Protein AF-A0A8J8KMV0-F1 (afdb_monomer_lite)

Structure (mmCIF,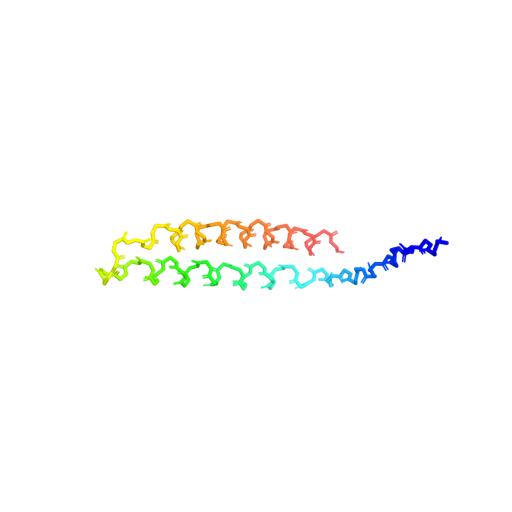 N/CA/C/O backbone):
data_AF-A0A8J8KMV0-F1
#
_entry.id   AF-A0A8J8KMV0-F1
#
loop_
_atom_site.group_PDB
_atom_site.id
_atom_site.type_symbol
_atom_site.label_atom_id
_atom_site.label_alt_id
_atom_site.label_comp_id
_atom_site.label_asym_id
_atom_site.label_entity_id
_atom_site.label_seq_id
_atom_site.pdbx_PDB_ins_code
_atom_site.Cartn_x
_atom_site.Cartn_y
_atom_site.Cartn_z
_atom_site.occupancy
_atom_site.B_iso_or_equiv
_atom_site.auth_seq_id
_atom_site.auth_comp_id
_atom_site.auth_asym_id
_atom_site.auth_atom_id
_atom_site.pdbx_PDB_model_num
ATOM 1 N N . MET A 1 1 ? 39.285 -4.565 17.597 1.00 45.41 1 MET A N 1
ATOM 2 C CA . MET A 1 1 ? 37.875 -4.131 17.493 1.00 45.41 1 MET A CA 1
ATOM 3 C C . MET A 1 1 ? 37.476 -4.240 16.029 1.00 45.41 1 MET A C 1
ATOM 5 O O . MET A 1 1 ? 37.921 -3.433 15.227 1.00 45.41 1 MET A O 1
ATOM 9 N N . LEU A 1 2 ? 36.799 -5.329 15.658 1.00 47.19 2 LEU A N 1
ATOM 10 C CA . LEU A 1 2 ? 36.452 -5.643 14.268 1.00 47.19 2 LEU A CA 1
ATOM 11 C C . LEU A 1 2 ? 35.317 -4.726 13.801 1.00 47.19 2 LEU A C 1
ATOM 13 O O . LEU A 1 2 ? 34.232 -4.735 14.377 1.00 47.19 2 LEU A O 1
ATOM 17 N N . SER A 1 3 ? 35.608 -3.928 12.774 1.00 55.00 3 SER A N 1
ATOM 18 C CA . SER A 1 3 ? 34.648 -3.085 12.065 1.00 55.00 3 SER A CA 1
ATOM 19 C C . SER A 1 3 ? 33.550 -3.964 11.463 1.00 55.00 3 SER A C 1
ATOM 21 O O . SER A 1 3 ? 33.821 -4.815 10.612 1.00 55.00 3 SER A O 1
ATOM 23 N N . LEU A 1 4 ? 32.318 -3.785 11.941 1.00 59.34 4 LEU A N 1
ATOM 24 C CA . LEU A 1 4 ? 31.112 -4.401 11.401 1.00 59.34 4 LEU A CA 1
ATOM 25 C C . LEU A 1 4 ? 30.832 -3.751 10.037 1.00 59.34 4 LEU A C 1
ATOM 27 O O . LEU A 1 4 ? 30.051 -2.809 9.932 1.00 59.34 4 LEU A O 1
ATOM 31 N N . ALA A 1 5 ? 31.537 -4.200 8.998 1.00 58.19 5 ALA A N 1
ATOM 32 C CA . ALA A 1 5 ? 31.301 -3.764 7.631 1.00 58.19 5 ALA A CA 1
ATOM 33 C C . ALA A 1 5 ? 29.852 -4.106 7.260 1.00 58.19 5 ALA A C 1
ATOM 35 O O . ALA A 1 5 ? 29.518 -5.269 7.020 1.00 58.19 5 ALA A O 1
ATOM 36 N N . ALA A 1 6 ? 28.987 -3.090 7.264 1.00 61.97 6 ALA A N 1
ATOM 37 C CA . ALA A 1 6 ? 27.632 -3.172 6.755 1.00 61.97 6 ALA A CA 1
ATOM 38 C C . ALA A 1 6 ? 27.719 -3.628 5.296 1.00 61.97 6 ALA A C 1
ATOM 40 O O . ALA A 1 6 ? 28.094 -2.861 4.411 1.00 61.97 6 ALA A O 1
ATOM 41 N N . ARG A 1 7 ? 27.455 -4.914 5.050 1.00 62.78 7 ARG A N 1
ATOM 42 C CA . ARG A 1 7 ? 27.361 -5.430 3.686 1.00 62.78 7 ARG A CA 1
ATOM 43 C C . ARG A 1 7 ? 26.226 -4.661 3.011 1.00 62.78 7 ARG A C 1
ATOM 45 O O . ARG A 1 7 ? 25.133 -4.648 3.582 1.00 62.78 7 ARG A O 1
ATOM 52 N N . PRO A 1 8 ? 26.449 -4.018 1.851 1.00 60.88 8 PRO A N 1
ATOM 53 C CA . PRO A 1 8 ? 25.356 -3.399 1.124 1.00 60.88 8 PRO A CA 1
ATOM 54 C C . PRO A 1 8 ? 24.348 -4.504 0.817 1.00 60.88 8 PRO A C 1
ATOM 56 O O . PRO A 1 8 ? 24.661 -5.475 0.126 1.00 60.88 8 PRO A O 1
ATOM 59 N N . LEU A 1 9 ? 23.165 -4.403 1.422 1.00 67.88 9 LEU A N 1
ATOM 60 C CA . LEU A 1 9 ? 22.050 -5.280 1.116 1.00 67.88 9 LEU A CA 1
ATOM 61 C C . LEU A 1 9 ? 21.755 -5.051 -0.368 1.00 67.88 9 LEU A C 1
ATOM 63 O O . LEU A 1 9 ? 21.391 -3.941 -0.749 1.00 67.88 9 LEU A O 1
ATOM 67 N N . ALA A 1 10 ? 22.001 -6.052 -1.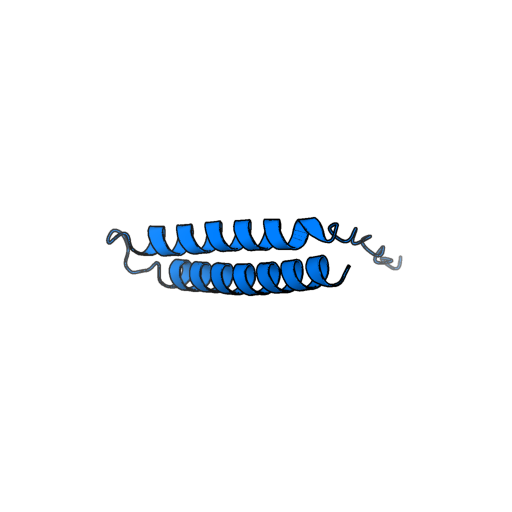212 1.00 62.44 10 ALA A N 1
ATOM 68 C CA . ALA A 1 10 ? 21.688 -5.960 -2.629 1.00 62.44 10 ALA A CA 1
ATOM 69 C C . ALA A 1 10 ? 20.168 -5.802 -2.761 1.00 62.44 10 ALA A C 1
ATOM 71 O O . ALA A 1 10 ? 19.412 -6.760 -2.595 1.00 62.44 10 ALA A O 1
ATOM 72 N N . ILE A 1 11 ? 19.718 -4.567 -2.985 1.00 68.56 11 ILE A N 1
ATOM 73 C CA . ILE A 1 11 ? 18.322 -4.267 -3.278 1.00 68.56 11 ILE A CA 1
ATOM 74 C C . ILE A 1 11 ? 18.122 -4.717 -4.718 1.00 68.56 11 ILE A C 1
ATOM 76 O O . ILE A 1 11 ? 18.482 -3.996 -5.642 1.00 68.56 11 ILE A O 1
ATOM 80 N N . ASN A 1 12 ? 17.614 -5.934 -4.912 1.00 73.31 12 ASN A N 1
ATOM 81 C CA . ASN A 1 12 ? 17.143 -6.354 -6.226 1.00 73.31 12 ASN A CA 1
ATOM 82 C C . ASN A 1 12 ? 15.918 -5.491 -6.549 1.00 73.31 12 ASN A C 1
ATOM 84 O O . ASN A 1 12 ? 14.895 -5.650 -5.871 1.00 73.31 12 ASN A O 1
ATOM 88 N N . PRO A 1 13 ? 16.010 -4.543 -7.502 1.00 68.31 13 PRO A N 1
ATOM 89 C CA . PRO A 1 13 ? 14.864 -3.722 -7.846 1.00 68.31 13 PRO A CA 1
ATOM 90 C C . PRO A 1 13 ? 13.757 -4.645 -8.348 1.00 68.31 13 PRO A C 1
ATOM 92 O O . PRO A 1 13 ? 14.020 -5.592 -9.096 1.00 68.31 13 PRO A O 1
ATOM 95 N N . LEU A 1 14 ? 12.516 -4.393 -7.923 1.00 69.81 14 LEU A N 1
ATOM 96 C CA . LEU A 1 14 ? 11.400 -5.094 -8.539 1.00 69.81 14 LEU A CA 1
ATOM 97 C C . LEU A 1 14 ? 11.398 -4.760 -10.040 1.00 69.81 14 LEU A C 1
ATOM 99 O O . LEU A 1 14 ? 11.655 -3.604 -10.398 1.00 69.81 14 LEU A O 1
ATOM 103 N N . PRO A 1 15 ? 11.095 -5.740 -10.910 1.00 77.25 15 PRO A N 1
ATOM 104 C CA . PRO A 1 15 ? 10.867 -5.459 -12.323 1.00 77.25 15 PRO A CA 1
ATOM 105 C C . PRO A 1 15 ? 9.771 -4.394 -12.461 1.00 77.25 15 PRO A C 1
ATOM 107 O O . PRO A 1 15 ? 8.861 -4.355 -11.631 1.00 77.25 15 PRO A O 1
ATOM 110 N N . THR A 1 16 ? 9.826 -3.544 -13.493 1.00 75.31 16 THR A N 1
ATOM 111 C CA . THR A 1 16 ? 8.922 -2.383 -13.640 1.00 75.31 16 THR A CA 1
ATOM 112 C C . THR A 1 16 ? 7.436 -2.775 -13.568 1.00 75.31 16 THR A C 1
ATOM 114 O O . THR A 1 16 ? 6.625 -2.084 -12.954 1.00 75.31 16 THR A O 1
ATOM 117 N N . GLY A 1 17 ? 7.082 -3.962 -14.074 1.00 78.31 17 GLY A N 1
ATOM 118 C CA . GLY A 1 17 ? 5.729 -4.528 -13.971 1.00 78.31 17 GLY A CA 1
ATOM 119 C C . GLY A 1 17 ? 5.291 -4.968 -12.561 1.00 78.31 17 GLY A C 1
ATOM 120 O O . GLY A 1 17 ? 4.111 -5.229 -12.337 1.00 78.31 17 GLY A O 1
ATOM 121 N N . GLY A 1 18 ? 6.205 -5.041 -11.592 1.00 83.75 18 GLY A N 1
ATOM 122 C CA . GLY A 1 18 ? 5.924 -5.397 -10.200 1.00 83.75 18 GLY A CA 1
ATOM 123 C C . GLY A 1 18 ? 5.341 -4.249 -9.370 1.00 83.75 18 GLY A C 1
ATOM 124 O O . GLY A 1 18 ? 4.567 -4.502 -8.447 1.00 83.75 18 GLY A O 1
ATOM 125 N N . TYR A 1 19 ? 5.650 -2.991 -9.705 1.00 85.88 19 TYR A N 1
ATOM 126 C CA . TYR A 1 19 ? 5.166 -1.821 -8.956 1.00 85.88 19 TYR A CA 1
ATOM 127 C C . TYR A 1 19 ? 3.637 -1.623 -9.033 1.00 85.88 19 TYR A C 1
ATOM 129 O O . TYR A 1 19 ? 3.031 -1.399 -7.982 1.00 85.88 19 TYR A O 1
ATOM 137 N N . PRO A 1 20 ? 2.968 -1.777 -10.197 1.00 88.00 20 PRO A N 1
ATOM 138 C CA . PRO A 1 20 ? 1.505 -1.726 -10.275 1.00 88.00 20 PRO A CA 1
ATOM 139 C C . PRO A 1 20 ? 0.823 -2.795 -9.412 1.00 88.00 20 PRO A C 1
ATOM 141 O O . PRO A 1 20 ? -0.133 -2.500 -8.692 1.00 88.00 20 PRO A O 1
ATOM 144 N N . LEU A 1 21 ? 1.343 -4.028 -9.437 1.00 89.31 21 LEU A N 1
ATOM 145 C CA . LEU A 1 21 ? 0.829 -5.134 -8.624 1.00 89.31 21 LEU A CA 1
ATOM 146 C C . LEU A 1 21 ? 1.000 -4.854 -7.129 1.00 89.31 21 LEU A C 1
ATOM 148 O O . LEU A 1 21 ? 0.065 -5.053 -6.356 1.00 89.31 21 LEU A O 1
ATOM 152 N N . LEU A 1 22 ? 2.162 -4.335 -6.723 1.00 89.12 22 LEU A N 1
ATOM 153 C CA . LEU A 1 22 ? 2.412 -3.937 -5.339 1.00 89.12 22 LEU A CA 1
ATOM 154 C C . LEU A 1 22 ? 1.435 -2.841 -4.885 1.00 89.12 22 LEU A C 1
ATOM 156 O O . LEU A 1 22 ? 0.876 -2.929 -3.791 1.00 89.12 22 LEU A O 1
ATOM 160 N N . GLY A 1 23 ? 1.181 -1.848 -5.741 1.00 89.56 23 GLY A N 1
ATOM 161 C CA . GLY A 1 23 ? 0.193 -0.799 -5.491 1.00 89.56 23 GLY A CA 1
ATOM 162 C C . GLY A 1 23 ? -1.210 -1.360 -5.241 1.00 89.56 23 GLY A C 1
ATOM 163 O O . GLY A 1 23 ? -1.843 -1.009 -4.244 1.00 89.56 23 GLY A O 1
ATOM 164 N N . LEU A 1 24 ? -1.666 -2.295 -6.083 1.00 91.06 24 LEU A N 1
ATOM 165 C CA . LEU A 1 24 ? -2.959 -2.974 -5.920 1.00 91.06 24 LEU A CA 1
ATOM 166 C C . LEU A 1 24 ? -3.046 -3.772 -4.613 1.00 91.06 24 LEU A C 1
ATOM 168 O O . LEU A 1 24 ? -4.068 -3.714 -3.928 1.00 91.06 24 LEU A O 1
ATOM 172 N N . VAL A 1 25 ? -1.979 -4.482 -4.237 1.00 92.88 25 VAL A N 1
ATOM 173 C CA . VAL A 1 25 ? -1.929 -5.255 -2.985 1.00 92.88 25 VAL A CA 1
ATOM 174 C C . VAL A 1 25 ? -2.047 -4.335 -1.768 1.00 92.88 25 VAL A C 1
ATOM 176 O O . VAL A 1 25 ? -2.856 -4.594 -0.877 1.00 92.88 25 VAL A O 1
ATOM 179 N N . LEU A 1 26 ? -1.294 -3.233 -1.737 1.00 92.00 26 LEU A N 1
ATOM 180 C CA . LEU A 1 26 ? -1.359 -2.255 -0.645 1.00 92.00 26 LEU A CA 1
ATOM 181 C C . LEU A 1 26 ? -2.746 -1.612 -0.538 1.00 92.00 26 LEU A C 1
ATOM 183 O O . LEU A 1 26 ? -3.268 -1.436 0.564 1.00 92.00 26 LEU A O 1
ATOM 187 N N . LEU A 1 27 ? -3.369 -1.321 -1.679 1.00 91.12 27 LEU A N 1
ATOM 188 C CA . LEU A 1 27 ? -4.710 -0.751 -1.743 1.00 91.12 27 LEU A CA 1
ATOM 189 C C . LEU A 1 27 ? -5.767 -1.740 -1.229 1.00 91.12 27 LEU A C 1
ATOM 191 O O . LEU A 1 27 ? -6.641 -1.351 -0.453 1.00 91.12 27 LEU A O 1
ATOM 195 N N . ALA A 1 28 ? -5.647 -3.026 -1.572 1.00 92.38 28 ALA A N 1
ATOM 196 C CA . ALA A 1 28 ? -6.513 -4.083 -1.054 1.00 92.38 28 ALA A CA 1
ATOM 197 C C . ALA A 1 28 ? -6.380 -4.246 0.471 1.00 92.38 28 ALA A C 1
ATOM 199 O O . ALA A 1 28 ? -7.392 -4.311 1.173 1.00 92.38 28 ALA A O 1
ATOM 200 N N . ILE A 1 29 ? -5.150 -4.244 0.999 1.00 91.75 29 ILE A N 1
ATOM 201 C CA . ILE A 1 29 ? -4.886 -4.313 2.446 1.00 91.75 29 ILE A CA 1
ATOM 202 C C . ILE A 1 29 ? -5.467 -3.083 3.156 1.00 91.75 29 ILE A C 1
ATOM 204 O O . ILE A 1 29 ? -6.180 -3.222 4.153 1.00 91.75 29 ILE A O 1
ATOM 208 N N . GLY A 1 30 ? -5.217 -1.884 2.625 1.00 90.06 30 GLY A N 1
ATOM 209 C CA . GLY A 1 30 ? -5.747 -0.636 3.172 1.00 90.06 30 GLY A CA 1
ATOM 210 C C . GLY A 1 30 ? -7.276 -0.608 3.191 1.00 90.06 30 GLY A C 1
ATOM 211 O O . GLY A 1 30 ? -7.884 -0.310 4.220 1.00 90.06 30 GLY A O 1
ATOM 212 N N . GLY A 1 31 ? -7.908 -1.009 2.085 1.00 90.19 31 GLY A N 1
ATOM 213 C CA . GLY A 1 31 ? -9.361 -1.129 1.969 1.00 90.19 31 GLY A CA 1
ATOM 214 C C . GLY A 1 31 ? -9.955 -2.137 2.954 1.00 90.19 31 GLY A C 1
ATOM 215 O O . GLY A 1 31 ? -10.955 -1.837 3.613 1.00 90.19 31 GLY A O 1
ATOM 216 N N . TRP A 1 32 ? -9.314 -3.297 3.123 1.00 90.25 32 TRP A N 1
ATOM 217 C CA . TRP A 1 32 ? -9.738 -4.310 4.089 1.00 90.25 32 TRP A CA 1
ATOM 218 C C . TRP A 1 32 ? -9.645 -3.809 5.535 1.00 90.25 32 TRP A C 1
ATOM 220 O O . TRP A 1 32 ? -10.594 -3.985 6.301 1.00 90.25 32 TRP A O 1
ATOM 230 N N . LEU A 1 33 ? -8.557 -3.122 5.902 1.00 87.31 33 LEU A N 1
ATOM 231 C CA . LEU A 1 33 ? -8.395 -2.514 7.228 1.00 87.31 33 LEU A CA 1
ATOM 232 C C . LEU A 1 33 ? -9.460 -1.445 7.494 1.00 87.31 33 LEU A C 1
ATOM 234 O O . LEU A 1 33 ? -10.084 -1.443 8.556 1.00 87.31 33 LEU A O 1
ATOM 238 N N . ILE A 1 34 ? -9.738 -0.582 6.511 1.00 87.69 34 ILE A N 1
ATOM 239 C CA . ILE A 1 34 ? -10.798 0.428 6.620 1.00 87.69 34 ILE A CA 1
ATOM 240 C C . ILE A 1 34 ? -12.158 -0.246 6.806 1.00 87.69 34 ILE A C 1
ATOM 242 O O . ILE A 1 34 ? -12.907 0.147 7.700 1.00 87.69 34 ILE A O 1
ATOM 246 N N . TRP A 1 35 ? -12.488 -1.263 6.007 1.00 87.38 35 TRP A N 1
ATOM 247 C CA . TRP A 1 35 ? -13.747 -1.997 6.141 1.00 87.38 35 TRP A CA 1
ATOM 248 C C . TRP A 1 35 ? -13.874 -2.676 7.508 1.00 87.38 35 TRP A C 1
ATOM 250 O O . TRP A 1 35 ? -14.896 -2.527 8.180 1.00 87.38 35 TRP A O 1
ATOM 260 N N . ARG A 1 36 ? -12.815 -3.350 7.967 1.00 84.62 36 ARG A N 1
ATOM 261 C CA . ARG A 1 36 ? -12.771 -4.009 9.278 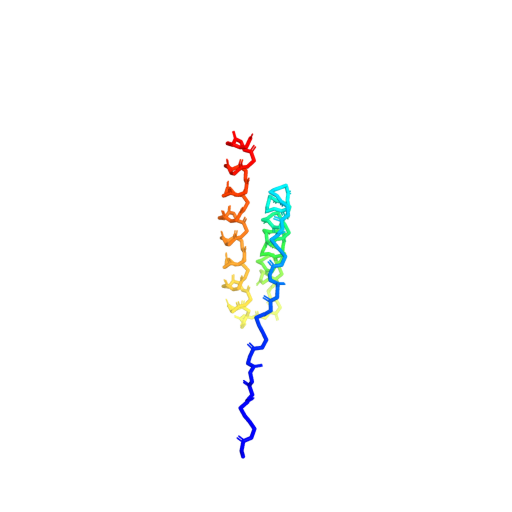1.00 84.62 36 ARG A CA 1
ATOM 262 C C . ARG A 1 36 ? -12.948 -3.011 10.423 1.00 84.62 36 ARG A C 1
ATOM 264 O O . ARG A 1 36 ? -13.679 -3.301 11.367 1.00 84.62 36 ARG A O 1
ATOM 271 N N . SER A 1 37 ? -12.348 -1.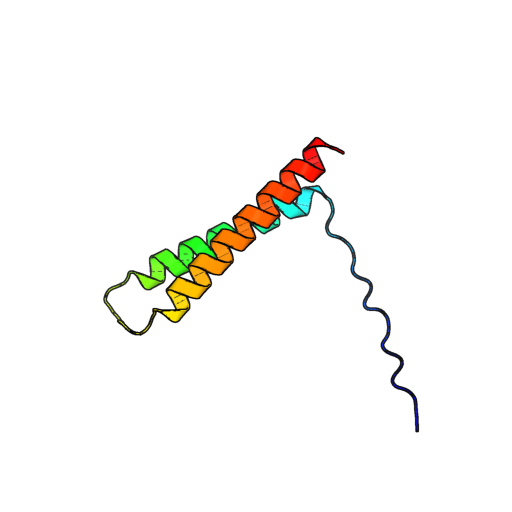825 10.312 1.00 82.75 37 SER A N 1
ATOM 272 C CA . SER A 1 37 ? -12.442 -0.768 11.327 1.00 82.75 37 SER A CA 1
ATOM 273 C C . SER A 1 37 ? -13.848 -0.174 11.487 1.00 82.75 37 SER A C 1
ATOM 275 O O . SER A 1 37 ? -14.131 0.444 12.508 1.00 82.75 37 SER A O 1
ATOM 277 N N . ARG A 1 38 ? -14.746 -0.367 10.506 1.00 79.69 38 ARG A N 1
ATOM 278 C CA . ARG A 1 38 ? -16.143 0.103 10.568 1.00 79.69 38 ARG A CA 1
ATOM 279 C C . ARG A 1 38 ? -17.064 -0.818 11.364 1.00 79.69 38 ARG A C 1
ATOM 281 O O . ARG A 1 38 ? -18.223 -0.464 11.567 1.00 79.69 38 ARG A O 1
ATOM 288 N N . ARG A 1 39 ? -16.594 -1.993 11.796 1.00 81.62 39 ARG A N 1
ATOM 289 C CA . ARG A 1 39 ? -17.405 -2.874 12.639 1.00 81.62 39 ARG A CA 1
ATOM 290 C C . ARG A 1 39 ? -17.617 -2.204 14.005 1.00 81.62 39 ARG A C 1
ATOM 292 O O . ARG A 1 39 ? -16.631 -1.832 14.640 1.00 81.62 39 ARG A O 1
ATOM 299 N N . PRO A 1 40 ? -18.870 -2.067 14.476 1.00 63.84 40 PRO A N 1
ATOM 300 C CA . PRO A 1 40 ? -19.220 -1.322 15.694 1.00 63.84 40 PRO A CA 1
ATOM 301 C C . PRO A 1 40 ? -18.722 -1.981 16.992 1.00 63.84 40 PRO A C 1
ATOM 303 O O . PRO A 1 40 ? -18.924 -1.452 18.078 1.00 63.84 40 PRO A O 1
ATOM 306 N N . GLU A 1 41 ? -18.054 -3.127 16.879 1.00 70.12 41 GLU A N 1
ATOM 307 C CA . GLU A 1 41 ? -17.610 -3.977 17.978 1.00 70.12 41 GLU A CA 1
ATOM 308 C C . GLU A 1 41 ? -16.508 -3.339 18.846 1.00 70.12 41 GLU A C 1
ATOM 310 O O . GLU A 1 41 ? -16.300 -3.814 19.955 1.00 70.12 41 GLU A O 1
ATOM 315 N N . ASN A 1 42 ? -15.789 -2.297 18.386 1.00 59.31 42 ASN A N 1
ATOM 316 C CA . ASN A 1 42 ? -14.776 -1.606 19.205 1.00 59.31 42 ASN A CA 1
ATOM 317 C C . ASN A 1 42 ? -14.447 -0.166 18.728 1.00 59.31 42 ASN A C 1
ATOM 319 O O . ASN A 1 42 ? -13.827 -0.005 17.673 1.00 59.31 42 ASN A O 1
ATOM 323 N N . PRO A 1 43 ? -14.747 0.886 19.519 1.00 61.28 43 PRO A N 1
ATOM 324 C CA . PRO A 1 43 ? -14.476 2.286 19.163 1.00 61.28 43 PRO A CA 1
ATOM 325 C C . PRO A 1 43 ? -12.985 2.689 19.195 1.00 61.28 43 PRO A C 1
ATOM 327 O O . PRO A 1 43 ? -12.637 3.765 18.710 1.00 61.28 43 PRO A O 1
ATOM 330 N N . SER A 1 44 ? -12.079 1.841 19.701 1.00 67.75 44 SER A N 1
ATOM 331 C CA . SER A 1 44 ? -10.629 2.116 19.747 1.00 67.75 44 SER A CA 1
ATOM 332 C C . SER A 1 44 ? -9.882 1.858 18.427 1.00 67.75 44 SER A C 1
ATOM 334 O O . SER A 1 44 ? -8.693 2.150 18.328 1.00 67.75 44 SER A O 1
ATOM 336 N N . ARG A 1 45 ? -10.555 1.395 17.362 1.00 70.69 45 ARG A N 1
ATOM 337 C CA . ARG A 1 45 ? -9.945 1.079 16.047 1.00 70.69 45 ARG A CA 1
ATOM 338 C C . ARG A 1 45 ? -9.554 2.303 15.200 1.00 70.69 45 ARG A C 1
ATOM 340 O O . ARG A 1 45 ? -9.384 2.201 13.984 1.00 70.69 45 ARG A O 1
ATOM 347 N N . ARG A 1 46 ? -9.393 3.480 15.815 1.00 79.19 46 ARG A N 1
ATOM 348 C CA . ARG A 1 46 ? -8.975 4.710 15.121 1.00 79.19 46 ARG A CA 1
ATOM 349 C C . ARG A 1 46 ? -7.610 4.538 14.448 1.00 79.19 46 ARG A C 1
ATOM 351 O O . ARG A 1 46 ? -7.430 5.011 13.330 1.00 79.19 46 ARG A O 1
ATOM 358 N N . GLU A 1 47 ? -6.695 3.820 15.093 1.00 82.31 47 GLU A N 1
ATOM 359 C CA . GLU A 1 47 ? -5.374 3.494 14.543 1.00 82.31 47 GLU A CA 1
ATOM 360 C C . GLU A 1 47 ? -5.458 2.529 13.355 1.00 82.31 47 GLU A C 1
ATOM 362 O O . GLU A 1 47 ? -4.820 2.780 12.339 1.00 82.31 47 GLU A O 1
ATOM 367 N N . GLU A 1 48 ? -6.310 1.495 13.410 1.00 84.00 48 GLU A N 1
ATOM 368 C CA . GLU A 1 48 ? -6.561 0.606 12.259 1.00 84.00 48 GLU A CA 1
ATOM 369 C C . GLU A 1 48 ? -7.111 1.386 11.058 1.00 84.00 48 GLU A C 1
ATOM 371 O O . GLU A 1 48 ? -6.716 1.140 9.919 1.00 84.00 48 GLU A O 1
ATOM 376 N N . ARG A 1 49 ? -8.002 2.355 11.302 1.00 83.81 49 ARG A N 1
ATOM 377 C CA . ARG A 1 49 ? -8.560 3.199 10.241 1.00 83.81 49 ARG A CA 1
ATOM 378 C C . ARG A 1 49 ? -7.499 4.115 9.629 1.00 83.81 49 ARG A C 1
ATOM 380 O O . ARG A 1 49 ? -7.449 4.237 8.408 1.00 83.81 49 ARG A O 1
ATOM 387 N N . LEU A 1 50 ? -6.659 4.747 10.451 1.00 87.00 50 LEU A N 1
ATOM 388 C CA . LEU A 1 50 ? -5.556 5.592 9.980 1.00 87.00 50 LEU A CA 1
ATOM 389 C C . LEU A 1 50 ? -4.502 4.774 9.227 1.00 87.00 50 LEU A C 1
ATOM 391 O O . LEU A 1 50 ? -4.081 5.184 8.149 1.00 87.00 50 LEU A O 1
ATOM 395 N N . GLY A 1 51 ? -4.147 3.596 9.744 1.00 87.12 51 GLY A N 1
ATOM 396 C CA . GLY A 1 51 ? -3.263 2.650 9.070 1.00 87.12 51 GLY A CA 1
ATOM 397 C C . GLY A 1 51 ? -3.832 2.218 7.722 1.00 87.12 51 GLY A C 1
ATOM 398 O O . GLY A 1 51 ? -3.146 2.306 6.710 1.00 87.12 51 GLY A O 1
ATOM 399 N N . GLY A 1 52 ? -5.114 1.847 7.674 1.00 89.25 52 GLY A N 1
ATOM 400 C CA . GLY A 1 52 ? -5.787 1.485 6.428 1.00 89.25 52 GLY A CA 1
ATOM 401 C C . GLY A 1 52 ? -5.800 2.615 5.392 1.00 89.25 52 GLY A C 1
ATOM 402 O O . GLY A 1 52 ? -5.540 2.370 4.216 1.00 89.25 52 GLY A O 1
ATOM 403 N N . ILE A 1 53 ? -6.029 3.863 5.820 1.00 90.81 53 ILE A N 1
ATOM 404 C CA . ILE A 1 53 ? -5.940 5.042 4.941 1.00 90.81 53 ILE A CA 1
ATOM 405 C C . ILE A 1 53 ? -4.508 5.235 4.432 1.00 90.81 53 ILE A C 1
ATOM 407 O O . ILE A 1 53 ? -4.320 5.433 3.234 1.00 90.81 53 ILE A O 1
ATOM 411 N N . ALA A 1 54 ? -3.500 5.139 5.302 1.00 91.81 54 ALA A N 1
ATOM 412 C CA . ALA A 1 54 ? -2.099 5.275 4.908 1.00 91.81 54 ALA A CA 1
ATOM 413 C C . ALA A 1 54 ? -1.694 4.215 3.868 1.00 91.81 54 ALA A C 1
ATOM 415 O O . ALA A 1 54 ? -1.097 4.554 2.848 1.00 91.81 54 ALA A O 1
ATOM 416 N N . PHE A 1 55 ? -2.091 2.955 4.078 1.00 90.75 55 PHE A N 1
ATOM 417 C CA . PHE A 1 55 ? -1.870 1.870 3.119 1.00 90.75 55 PHE A CA 1
ATOM 418 C C . PHE A 1 55 ? -2.573 2.115 1.781 1.00 90.75 55 PHE A C 1
ATOM 420 O O . PHE A 1 55 ? -1.969 1.898 0.733 1.00 90.75 55 PHE A O 1
ATOM 427 N N . ALA A 1 56 ? -3.811 2.617 1.794 1.00 90.00 56 ALA A N 1
ATOM 428 C CA . ALA A 1 56 ? -4.535 2.943 0.568 1.00 90.00 56 ALA A CA 1
ATOM 429 C C . ALA A 1 56 ? -3.853 4.074 -0.225 1.00 90.00 56 ALA A C 1
ATOM 431 O O . ALA A 1 56 ? -3.689 3.960 -1.438 1.00 90.00 56 ALA A O 1
ATOM 432 N N . VAL A 1 57 ? -3.405 5.136 0.456 1.00 93.25 57 VAL A N 1
ATOM 433 C CA . VAL A 1 57 ? -2.696 6.264 -0.174 1.00 93.25 57 VAL A CA 1
ATOM 434 C C . VAL A 1 57 ? -1.359 5.814 -0.765 1.00 93.25 57 VAL A C 1
ATOM 436 O O . VAL A 1 57 ? -1.073 6.119 -1.922 1.00 93.25 57 VAL A O 1
ATOM 439 N N . LEU A 1 58 ? -0.567 5.048 -0.007 1.00 92.31 58 LEU A N 1
ATOM 440 C CA . LEU A 1 58 ? 0.698 4.485 -0.489 1.00 92.31 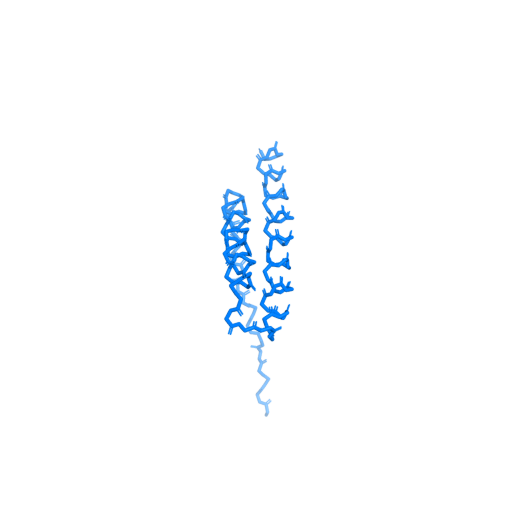58 LEU A CA 1
ATOM 441 C C . LEU A 1 58 ? 0.485 3.546 -1.681 1.00 92.31 58 LEU A C 1
ATOM 443 O O . LEU A 1 58 ? 1.222 3.630 -2.660 1.00 92.31 58 LEU A O 1
ATOM 447 N N . GLY A 1 59 ? -0.545 2.697 -1.627 1.00 91.06 59 GLY A N 1
ATOM 448 C CA . GLY A 1 59 ? -0.907 1.806 -2.727 1.00 91.06 59 GLY A CA 1
ATOM 449 C C . GLY A 1 59 ? -1.255 2.561 -4.009 1.00 91.06 59 GLY A C 1
ATOM 450 O O . GLY A 1 59 ? -0.732 2.225 -5.069 1.00 91.06 59 GLY A O 1
ATOM 451 N N . CYS A 1 60 ? -2.053 3.630 -3.915 1.00 91.75 60 CYS A N 1
ATOM 452 C CA . CYS A 1 60 ? -2.339 4.507 -5.054 1.00 91.75 60 CYS A CA 1
ATOM 453 C C . CYS A 1 60 ? -1.072 5.166 -5.609 1.00 91.75 60 CYS A C 1
ATOM 455 O O . CYS A 1 60 ? -0.850 5.133 -6.816 1.00 91.75 60 CYS A O 1
ATOM 457 N N . ALA A 1 61 ? -0.236 5.752 -4.746 1.00 92.06 61 ALA A N 1
ATOM 458 C CA . ALA A 1 61 ? 0.976 6.447 -5.172 1.00 92.06 61 ALA A CA 1
ATOM 459 C C . ALA A 1 61 ? 1.948 5.508 -5.902 1.00 92.06 61 ALA A C 1
ATOM 461 O O . ALA A 1 61 ? 2.403 5.826 -7.000 1.00 92.06 61 ALA A O 1
ATOM 462 N N . ILE A 1 62 ? 2.217 4.331 -5.328 1.00 90.19 62 ILE A N 1
ATOM 463 C CA . ILE A 1 62 ? 3.115 3.336 -5.927 1.00 90.19 62 ILE A CA 1
ATOM 464 C C . ILE A 1 62 ? 2.502 2.743 -7.199 1.00 90.19 62 ILE A C 1
ATOM 466 O O . ILE A 1 62 ? 3.204 2.580 -8.193 1.00 90.19 62 ILE A O 1
ATOM 470 N N . GLY A 1 63 ? 1.196 2.462 -7.194 1.00 89.75 63 GLY A N 1
ATOM 471 C CA . GLY A 1 63 ? 0.493 1.939 -8.362 1.00 89.75 63 GLY A CA 1
ATOM 472 C C . GLY A 1 63 ? 0.553 2.896 -9.552 1.00 89.75 63 GLY A C 1
ATOM 473 O O . GLY A 1 63 ? 0.930 2.483 -10.645 1.00 89.75 63 GLY A O 1
ATOM 474 N N . ILE A 1 64 ? 0.251 4.181 -9.337 1.00 90.69 64 ILE A N 1
ATOM 475 C CA . ILE A 1 64 ? 0.305 5.210 -10.387 1.00 90.69 64 ILE A CA 1
ATOM 476 C C . ILE A 1 64 ? 1.742 5.417 -10.866 1.00 90.69 64 ILE A C 1
ATOM 478 O O . ILE A 1 64 ? 1.976 5.414 -12.071 1.00 90.69 64 ILE A O 1
ATOM 482 N N . ALA A 1 65 ? 2.710 5.549 -9.954 1.00 87.94 65 ALA A N 1
ATOM 483 C CA . ALA A 1 65 ? 4.118 5.694 -10.327 1.00 87.94 65 ALA A CA 1
ATOM 484 C C . ALA A 1 65 ? 4.616 4.494 -11.149 1.00 87.94 65 ALA A C 1
ATOM 486 O O . ALA A 1 65 ? 5.307 4.676 -12.147 1.00 87.94 65 ALA A O 1
ATOM 487 N N . GLY A 1 66 ? 4.206 3.278 -10.775 1.00 88.19 66 GLY A N 1
ATOM 488 C CA . GLY A 1 66 ? 4.492 2.060 -11.525 1.00 88.19 66 GLY A CA 1
ATOM 489 C C . GLY A 1 66 ? 3.865 2.056 -12.918 1.00 88.19 66 GLY A C 1
ATOM 490 O O . GLY A 1 66 ? 4.539 1.711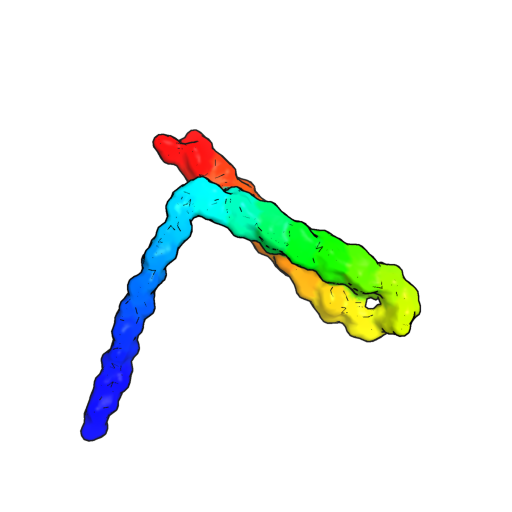 -13.880 1.00 88.19 66 GLY A O 1
ATOM 491 N N . LEU A 1 67 ? 2.601 2.475 -13.052 1.00 87.50 67 LEU A N 1
ATOM 492 C CA . LEU A 1 67 ? 1.940 2.588 -14.358 1.00 87.50 67 LEU A CA 1
ATOM 493 C C . LEU A 1 67 ? 2.614 3.630 -15.255 1.00 87.50 67 LEU A C 1
ATOM 495 O O . LEU A 1 67 ? 2.785 3.381 -16.443 1.00 87.50 67 LEU A O 1
ATOM 499 N N . VAL A 1 68 ? 3.023 4.771 -14.693 1.00 88.75 68 VAL A N 1
ATOM 500 C CA . VAL A 1 68 ? 3.783 5.793 -15.425 1.00 88.75 68 VAL A CA 1
ATOM 501 C C . VAL A 1 68 ? 5.127 5.229 -15.876 1.00 88.75 68 VAL A C 1
ATOM 503 O O . VAL A 1 68 ? 5.476 5.406 -17.035 1.00 88.75 68 VAL A O 1
ATOM 506 N N . ALA A 1 69 ? 5.857 4.520 -15.013 1.00 85.62 69 ALA A N 1
ATOM 507 C CA . ALA A 1 69 ? 7.127 3.901 -15.388 1.00 85.62 69 ALA A CA 1
ATOM 508 C C . ALA A 1 69 ? 6.950 2.889 -16.533 1.00 85.62 69 ALA A C 1
ATOM 510 O O . ALA A 1 69 ? 7.636 2.991 -17.538 1.00 85.62 69 ALA A O 1
ATOM 511 N N . VAL A 1 70 ? 5.958 1.996 -16.437 1.00 84.31 70 VAL A N 1
ATOM 512 C CA . VAL A 1 70 ? 5.641 1.024 -17.501 1.00 84.31 70 VAL A CA 1
ATOM 513 C C . VAL A 1 70 ? 5.213 1.699 -18.808 1.00 84.31 70 VAL A C 1
ATOM 515 O O . VAL A 1 70 ? 5.463 1.156 -19.873 1.00 84.31 70 VAL A O 1
ATOM 518 N N . ALA A 1 71 ? 4.552 2.857 -18.752 1.00 85.25 71 ALA A N 1
ATOM 519 C CA . ALA A 1 71 ? 4.126 3.583 -19.949 1.00 85.25 71 ALA A CA 1
ATOM 520 C C . ALA A 1 71 ? 5.255 4.375 -20.636 1.00 85.25 71 ALA A C 1
ATOM 522 O O . ALA A 1 71 ? 5.061 4.824 -21.764 1.00 85.25 71 ALA A O 1
ATOM 523 N N . ASN A 1 72 ? 6.378 4.607 -19.946 1.00 80.38 72 ASN A N 1
ATOM 524 C CA . ASN A 1 72 ? 7.539 5.334 -20.473 1.00 80.38 72 ASN A CA 1
ATOM 525 C C . ASN A 1 72 ? 8.733 4.418 -20.808 1.00 80.38 72 ASN A C 1
ATOM 527 O O . ASN A 1 72 ? 9.693 4.909 -21.402 1.00 80.38 72 ASN A O 1
ATOM 531 N N . ASP A 1 73 ? 8.672 3.140 -20.421 1.00 70.69 73 ASP A N 1
ATOM 532 C CA . ASP A 1 73 ? 9.559 2.062 -20.889 1.00 70.69 73 ASP A CA 1
ATOM 533 C C . ASP A 1 73 ? 9.127 1.572 -22.287 1.00 70.69 73 ASP A C 1
ATOM 535 O O . ASP A 1 73 ? 10.024 1.281 -23.113 1.00 70.69 73 ASP A O 1
#

pLDDT: mean 80.4, std 12.25, range [45.41, 93.25]

Secondary structure (DSSP, 8-state):
------------PPPTTHHHHHHHHHHHHHHHHHHHHTSTT-TTTHHHHHHHHHHHHHHHHHHHHHHHHHHH-

Foldseek 3Di:
DDPPPPDPPPPPDDDLLVQLVQLVVLLVCLVVLCVVLPPPPDPVSPVSNVSSVVSNVVSVVSNVVSVVSVVVD

Radius of gyration: 17.75 Å; chains: 1; bounding box: 57×13×41 Å

Sequence (73 aa):
MLSLAARPLAINPLPTGGYPLLGLVLLAIGGWLIWRSRRPENPSRREERLGGIAFAVLGCAIGIAGLVAVAND